Protein AF-A0A3M2UXW9-F1 (afdb_monomer_lite)

Structure (mmCIF, N/CA/C/O backbone):
data_AF-A0A3M2UXW9-F1
#
_entry.id   AF-A0A3M2UXW9-F1
#
loop_
_atom_site.gro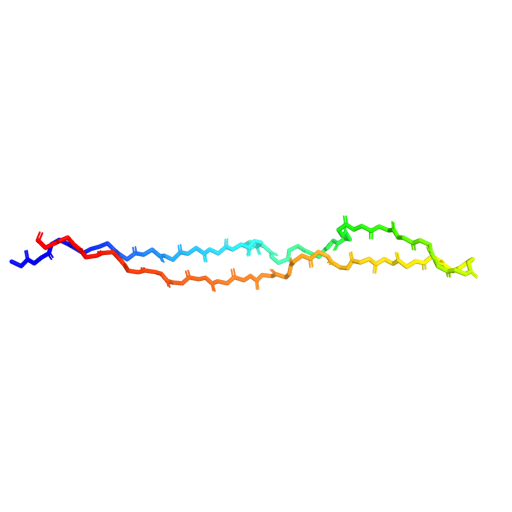up_PDB
_atom_site.id
_atom_site.type_symbol
_atom_site.label_atom_id
_atom_site.label_alt_id
_atom_site.label_comp_id
_atom_site.label_asym_id
_atom_site.label_entity_id
_atom_site.label_seq_id
_atom_site.pdbx_PDB_ins_code
_atom_site.Cartn_x
_atom_site.Cartn_y
_atom_site.Cartn_z
_atom_site.occupancy
_atom_site.B_iso_or_equiv
_atom_site.auth_seq_id
_atom_site.auth_comp_id
_atom_site.auth_asym_id
_atom_site.auth_atom_id
_atom_site.pdbx_PDB_model_num
ATOM 1 N N . GLY A 1 1 ? -22.629 1.166 25.974 1.00 82.38 1 GLY A N 1
ATOM 2 C CA . GLY A 1 1 ? -21.293 1.101 25.353 1.00 82.38 1 GLY A CA 1
ATOM 3 C C . GLY A 1 1 ? -21.377 1.765 23.998 1.00 82.38 1 GLY A C 1
ATOM 4 O O . GLY A 1 1 ? -22.447 1.697 23.409 1.00 82.38 1 GLY A O 1
ATOM 5 N N . TYR A 1 2 ? -20.310 2.429 23.553 1.00 92.69 2 TYR A N 1
ATOM 6 C CA . TYR A 1 2 ? -20.242 3.033 22.219 1.00 92.69 2 TYR A CA 1
ATOM 7 C C . TYR A 1 2 ? -20.136 1.949 21.147 1.00 92.69 2 TYR A C 1
ATOM 9 O O . TYR A 1 2 ? -19.408 0.970 21.335 1.00 92.69 2 TYR A O 1
ATOM 17 N N . ASP A 1 3 ? -20.857 2.115 20.042 1.00 96.50 3 ASP A N 1
ATOM 18 C CA . ASP A 1 3 ? -20.729 1.218 18.895 1.00 96.50 3 ASP A CA 1
ATOM 19 C C . ASP A 1 3 ? -19.340 1.403 18.267 1.00 96.50 3 ASP A C 1
ATOM 21 O O . ASP A 1 3 ? -18.893 2.530 18.045 1.00 96.50 3 ASP A O 1
ATOM 25 N N . THR A 1 4 ? -18.618 0.301 18.066 1.00 96.81 4 THR A N 1
ATOM 26 C CA . THR A 1 4 ? -17.234 0.317 17.578 1.00 96.81 4 THR A CA 1
ATOM 27 C C . THR A 1 4 ? -17.058 -0.704 16.468 1.00 96.81 4 THR A C 1
ATOM 29 O O . THR A 1 4 ? -17.322 -1.890 16.655 1.00 96.81 4 THR A O 1
ATOM 32 N N . VAL A 1 5 ? -16.533 -0.254 15.331 1.00 98.19 5 VAL A N 1
ATOM 33 C CA . VAL A 1 5 ? -16.211 -1.099 14.179 1.00 98.19 5 VAL A CA 1
ATOM 34 C C . VAL A 1 5 ? -14.701 -1.164 14.006 1.00 98.19 5 VAL A C 1
ATOM 36 O O . VAL A 1 5 ? -14.046 -0.135 13.855 1.00 98.19 5 VAL A O 1
ATOM 39 N N . LEU A 1 6 ? -14.156 -2.380 13.977 1.00 98.19 6 LEU A N 1
ATOM 40 C CA . LEU A 1 6 ? -12.772 -2.645 13.582 1.00 98.19 6 LEU A CA 1
ATOM 41 C C . LEU A 1 6 ? -12.734 -3.168 12.147 1.00 98.19 6 LEU A C 1
ATOM 43 O O . LEU A 1 6 ? -13.539 -4.023 11.771 1.00 98.19 6 LEU A O 1
ATOM 47 N N . ARG A 1 7 ? -11.780 -2.687 11.348 1.00 98.44 7 ARG A 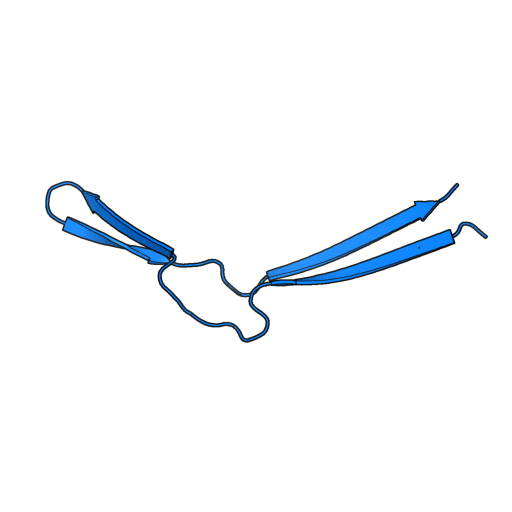N 1
ATOM 48 C CA . ARG A 1 7 ? -11.588 -3.132 9.965 1.00 98.44 7 ARG A CA 1
ATOM 49 C C . ARG A 1 7 ? -10.130 -3.463 9.699 1.00 98.44 7 ARG A C 1
ATOM 51 O O . ARG A 1 7 ? -9.267 -2.606 9.840 1.00 98.44 7 ARG A O 1
ATOM 58 N N . LEU A 1 8 ? -9.894 -4.693 9.255 1.00 98.44 8 LEU A N 1
ATOM 59 C CA . LEU A 1 8 ? -8.632 -5.124 8.668 1.00 98.44 8 LEU A CA 1
ATOM 60 C C . LEU A 1 8 ? -8.782 -5.142 7.144 1.00 98.44 8 LEU A C 1
ATOM 62 O O . LEU A 1 8 ? -9.676 -5.810 6.623 1.00 98.44 8 LEU A O 1
ATOM 66 N N . THR A 1 9 ? -7.895 -4.441 6.447 1.00 98.50 9 THR A N 1
ATOM 67 C CA . THR A 1 9 ? -7.787 -4.470 4.985 1.00 98.50 9 THR A CA 1
ATOM 68 C C . THR A 1 9 ? -6.430 -5.043 4.607 1.00 98.50 9 THR A C 1
ATOM 70 O O . THR A 1 9 ? -5.413 -4.666 5.191 1.00 98.50 9 THR A O 1
ATOM 73 N N . VAL A 1 10 ? -6.412 -5.953 3.633 1.00 98.56 10 VAL A N 1
ATOM 74 C CA . VAL A 1 10 ? -5.183 -6.513 3.064 1.00 98.56 10 VAL A CA 1
ATOM 75 C C . VAL A 1 10 ? -5.197 -6.278 1.562 1.00 98.56 10 VAL A C 1
ATOM 77 O O . VAL A 1 10 ? -6.016 -6.858 0.848 1.00 98.56 10 VAL A O 1
ATOM 80 N N . ASP A 1 11 ? -4.272 -5.453 1.089 1.00 98.38 11 ASP A N 1
ATOM 81 C CA . ASP A 1 11 ? -4.047 -5.218 -0.332 1.00 98.38 11 ASP A CA 1
ATOM 82 C C . ASP A 1 11 ? -3.031 -6.225 -0.869 1.00 98.38 11 ASP A C 1
ATOM 84 O O . ASP A 1 11 ? -2.098 -6.632 -0.171 1.00 98.38 11 ASP A O 1
ATOM 88 N N . ASN A 1 12 ? -3.216 -6.640 -2.125 1.00 97.94 12 ASN A N 1
ATOM 89 C CA . ASN A 1 12 ? -2.406 -7.679 -2.763 1.00 97.94 12 ASN A CA 1
ATOM 90 C C . ASN A 1 12 ? -2.347 -8.976 -1.918 1.00 97.94 12 ASN A C 1
ATOM 92 O O . ASN A 1 12 ? -1.281 -9.468 -1.538 1.00 97.94 12 ASN A O 1
ATOM 96 N N . LEU A 1 13 ? -3.529 -9.542 -1.624 1.00 98.00 13 LEU A N 1
ATOM 97 C CA . LEU A 1 13 ? -3.711 -10.695 -0.729 1.00 98.00 13 LEU A CA 1
ATOM 98 C C . LEU A 1 13 ? -2.807 -11.890 -1.070 1.00 98.00 13 LEU A C 1
ATOM 100 O O . LEU A 1 13 ? -2.313 -12.567 -0.174 1.00 98.00 13 LEU A O 1
ATOM 104 N N . PHE A 1 14 ? -2.549 -12.124 -2.356 1.00 97.81 14 PHE A N 1
ATOM 105 C CA . PHE A 1 14 ? -1.729 -13.242 -2.826 1.00 97.81 14 PHE A CA 1
ATOM 106 C C . PHE A 1 14 ? -0.252 -12.888 -3.045 1.00 97.81 14 PHE A C 1
ATOM 108 O O . PHE A 1 14 ? 0.491 -13.728 -3.534 1.00 97.81 14 PHE A O 1
ATOM 115 N N . ASP A 1 15 ? 0.189 -11.686 -2.655 1.00 97.38 15 ASP A N 1
ATOM 116 C CA . ASP A 1 15 ? 1.556 -11.184 -2.888 1.00 97.38 15 ASP A CA 1
ATOM 117 C C . ASP A 1 15 ? 2.011 -11.339 -4.351 1.00 97.38 15 ASP A C 1
ATOM 119 O O . ASP A 1 15 ? 3.126 -11.763 -4.664 1.00 97.38 15 ASP A O 1
ATOM 123 N N . LYS A 1 16 ? 1.115 -11.017 -5.289 1.00 97.94 16 LYS A N 1
ATOM 124 C CA . LYS A 1 16 ? 1.450 -11.023 -6.707 1.00 97.94 16 LYS A CA 1
ATOM 125 C C . LYS A 1 16 ? 2.498 -9.947 -6.959 1.00 97.94 16 LYS A C 1
ATOM 127 O O . LYS A 1 16 ? 2.266 -8.768 -6.690 1.00 97.94 16 LYS A O 1
ATOM 132 N N . ARG A 1 17 ? 3.624 -10.352 -7.540 1.00 97.00 17 ARG A N 1
ATOM 133 C CA . ARG A 1 17 ? 4.659 -9.437 -8.025 1.00 97.00 17 ARG A CA 1
ATOM 134 C C . ARG A 1 17 ? 4.359 -9.057 -9.465 1.00 97.00 17 ARG A C 1
ATOM 136 O O . ARG A 1 17 ? 4.082 -9.921 -10.295 1.00 97.00 17 ARG A O 1
ATOM 143 N N . TYR A 1 18 ? 4.372 -7.762 -9.741 1.00 96.50 18 TYR A N 1
ATOM 144 C CA . TYR A 1 18 ? 4.088 -7.209 -11.058 1.00 96.50 18 TYR A CA 1
ATOM 145 C C . TYR A 1 18 ? 4.783 -5.857 -11.225 1.00 96.50 18 TYR A C 1
ATOM 147 O O . TYR A 1 18 ? 5.184 -5.219 -10.247 1.00 96.50 18 TYR A O 1
ATOM 155 N N . TRP A 1 19 ? 4.901 -5.426 -12.475 1.00 97.25 19 TRP A N 1
ATOM 156 C CA . TRP A 1 19 ? 5.372 -4.096 -12.838 1.00 97.25 19 TRP A CA 1
ATOM 157 C C . TRP A 1 19 ? 4.174 -3.158 -12.928 1.00 97.25 19 TRP A C 1
ATOM 159 O O . TRP A 1 19 ? 3.192 -3.480 -13.597 1.00 97.25 19 TRP A O 1
ATOM 169 N N . ARG A 1 20 ? 4.230 -2.032 -12.215 1.00 97.06 20 ARG A N 1
ATOM 170 C CA . ARG A 1 20 ? 3.189 -1.000 -12.262 1.00 97.06 20 ARG A CA 1
ATOM 171 C C . ARG A 1 20 ? 3.300 -0.170 -13.525 1.00 97.06 20 ARG A C 1
ATOM 173 O O . ARG A 1 20 ? 2.275 0.181 -14.093 1.00 97.06 20 ARG A O 1
ATOM 180 N N . ASP A 1 21 ? 4.528 0.173 -13.891 1.00 96.69 21 ASP A N 1
ATOM 181 C CA . ASP A 1 21 ? 4.809 1.071 -15.000 1.00 96.69 21 ASP A CA 1
ATOM 182 C C . ASP A 1 21 ? 6.193 0.791 -15.591 1.00 96.69 21 ASP A C 1
ATOM 184 O O . ASP A 1 21 ? 7.043 0.176 -14.932 1.00 96.69 21 ASP A O 1
ATOM 188 N N . ALA A 1 22 ? 6.408 1.267 -16.810 1.00 95.75 22 ALA A N 1
ATOM 189 C CA . ALA A 1 22 ? 7.693 1.282 -17.490 1.00 95.75 22 ALA A CA 1
ATOM 190 C C . ALA A 1 22 ? 7.983 2.717 -17.942 1.00 95.75 22 ALA A C 1
ATOM 192 O O . ALA A 1 22 ? 7.101 3.389 -18.470 1.00 95.75 22 ALA A O 1
ATOM 193 N N . GLY A 1 23 ? 9.204 3.194 -17.726 1.00 94.00 23 GLY A N 1
ATOM 194 C CA . GLY A 1 23 ? 9.602 4.539 -18.126 1.00 94.00 2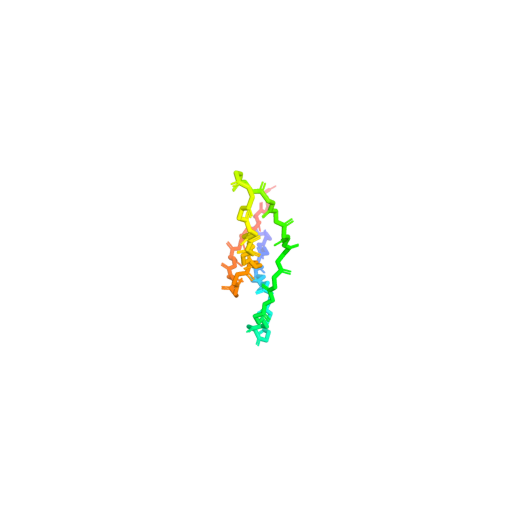3 GLY A CA 1
ATOM 195 C C . GLY A 1 23 ? 11.015 4.564 -18.674 1.00 94.00 23 GLY A C 1
ATOM 196 O O . GLY A 1 23 ? 11.848 3.759 -18.276 1.00 94.00 23 GLY A O 1
ATOM 197 N N . GLU A 1 24 ? 11.274 5.513 -19.562 1.00 95.25 24 GLU A N 1
ATOM 198 C CA . GLU A 1 24 ? 12.581 5.717 -20.176 1.00 95.25 24 GLU A CA 1
ATOM 199 C C . GLU A 1 24 ? 13.257 6.952 -19.568 1.00 95.25 24 GLU A C 1
ATOM 201 O O . GLU A 1 24 ? 12.615 7.990 -19.360 1.00 95.25 24 GLU A O 1
ATOM 206 N N . TYR A 1 25 ? 14.559 6.867 -19.299 1.00 93.94 25 TYR A N 1
ATOM 207 C CA . TYR A 1 25 ? 15.370 8.026 -18.942 1.00 93.94 25 TYR A CA 1
ATOM 208 C C . TYR A 1 25 ? 16.770 7.922 -19.547 1.00 93.94 25 TYR A C 1
ATOM 210 O O . TYR A 1 25 ? 17.486 6.961 -19.296 1.00 93.94 25 TYR A O 1
ATOM 218 N N . LEU A 1 26 ? 17.166 8.938 -20.324 1.00 94.62 26 LEU A N 1
ATOM 219 C CA . LEU A 1 26 ? 18.461 9.003 -21.022 1.00 94.62 26 LEU A CA 1
ATOM 220 C C . LEU A 1 26 ? 18.745 7.798 -21.944 1.00 94.62 26 LEU A C 1
ATOM 222 O O . LEU A 1 26 ? 19.903 7.441 -22.145 1.00 94.62 26 LEU A O 1
ATOM 226 N N . GLY A 1 27 ? 17.702 7.210 -22.537 1.00 94.00 27 GLY A N 1
ATOM 227 C CA . GLY A 1 27 ? 17.816 6.039 -23.410 1.00 94.00 27 GLY A CA 1
ATOM 228 C C . GLY A 1 27 ? 17.844 4.694 -22.678 1.00 94.00 27 GLY A C 1
ATOM 229 O O . GLY A 1 27 ? 17.946 3.665 -23.340 1.00 94.00 27 GLY A O 1
ATOM 230 N N . ASP A 1 28 ? 17.733 4.693 -21.345 1.00 96.12 28 ASP A N 1
ATOM 231 C CA . ASP A 1 28 ? 17.591 3.480 -20.541 1.00 96.12 28 ASP A CA 1
ATOM 232 C C . ASP A 1 28 ? 16.123 3.242 -20.161 1.00 96.12 28 ASP A C 1
ATOM 234 O O . ASP A 1 28 ? 15.437 4.153 -19.688 1.00 96.12 28 ASP A O 1
ATOM 238 N N . ASP A 1 29 ? 15.673 1.993 -20.287 1.00 95.81 29 ASP A N 1
ATOM 239 C CA . ASP A 1 29 ? 14.349 1.549 -19.850 1.00 95.81 29 ASP A CA 1
ATOM 240 C C . ASP A 1 29 ? 14.361 1.078 -18.388 1.00 95.81 29 ASP A C 1
ATOM 242 O O . ASP A 1 29 ? 15.161 0.230 -17.979 1.00 95.81 29 ASP A O 1
ATOM 246 N N . TYR A 1 30 ? 13.403 1.566 -17.604 1.00 95.38 30 TYR A N 1
ATOM 247 C CA . TYR A 1 30 ? 13.229 1.243 -16.193 1.00 95.38 30 TYR A CA 1
ATOM 248 C C . TYR A 1 30 ? 11.839 0.682 -15.918 1.00 95.38 30 TYR A C 1
ATOM 250 O O . TYR A 1 30 ? 10.822 1.220 -16.354 1.00 95.38 30 TYR A O 1
ATOM 258 N N . LEU A 1 31 ? 11.793 -0.380 -15.114 1.00 95.75 31 LEU A N 1
ATOM 259 C CA . LEU A 1 31 ? 10.547 -0.964 -14.629 1.00 95.75 31 LEU A CA 1
ATOM 260 C C . LEU A 1 31 ? 10.289 -0.553 -13.183 1.00 95.75 31 LEU A C 1
ATOM 262 O O . LEU A 1 31 ? 11.119 -0.760 -12.295 1.00 95.75 31 LEU A O 1
ATOM 266 N N . PHE A 1 32 ? 9.094 -0.026 -12.931 1.00 96.56 32 PHE A N 1
ATOM 267 C CA . PHE A 1 32 ? 8.655 0.366 -11.599 1.00 96.56 32 PHE A CA 1
ATOM 268 C C . PHE A 1 32 ? 7.810 -0.738 -10.981 1.00 96.56 32 PHE A C 1
ATOM 270 O O . PHE A 1 32 ? 6.794 -1.164 -11.532 1.00 96.56 32 PHE A O 1
ATOM 277 N N . MET A 1 33 ? 8.222 -1.204 -9.807 1.00 96.44 33 MET A N 1
ATOM 278 C CA . MET A 1 33 ? 7.525 -2.279 -9.112 1.00 96.44 33 MET A CA 1
ATOM 279 C C . MET A 1 33 ? 6.138 -1.829 -8.626 1.00 96.44 33 MET A C 1
ATOM 281 O O . MET A 1 33 ? 5.955 -0.702 -8.160 1.00 96.44 33 MET A O 1
ATOM 285 N N . GLY A 1 34 ? 5.157 -2.726 -8.743 1.00 97.12 34 GLY A N 1
ATOM 286 C CA . GLY A 1 34 ? 3.838 -2.569 -8.136 1.00 97.12 34 GLY A CA 1
ATOM 287 C C . GLY A 1 34 ? 3.860 -2.640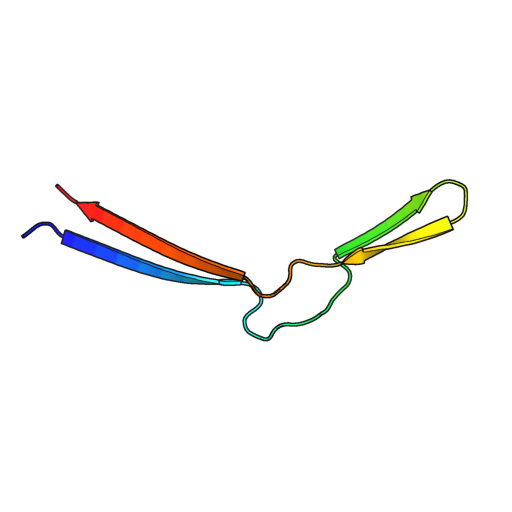 -6.614 1.00 97.12 34 GLY A C 1
ATOM 288 O O . GLY A 1 34 ? 4.848 -3.048 -6.006 1.00 97.12 34 GLY A O 1
ATOM 289 N N . ALA A 1 35 ? 2.752 -2.226 -5.995 1.00 97.75 35 ALA A N 1
ATOM 290 C CA . ALA A 1 35 ? 2.642 -2.229 -4.541 1.00 97.75 35 ALA A CA 1
ATOM 291 C C . ALA A 1 35 ? 2.786 -3.664 -3.981 1.00 97.75 35 ALA A C 1
ATOM 293 O O . ALA A 1 35 ? 2.129 -4.586 -4.490 1.00 97.75 35 ALA A O 1
ATOM 294 N N . PRO A 1 36 ? 3.625 -3.867 -2.947 1.00 97.69 36 PRO A N 1
ATOM 295 C CA . PRO A 1 36 ? 3.739 -5.158 -2.275 1.00 97.69 36 PRO A CA 1
ATOM 296 C C . PRO A 1 36 ? 2.463 -5.464 -1.477 1.00 97.69 36 PRO A C 1
ATOM 298 O O . PRO A 1 36 ? 1.570 -4.622 -1.371 1.00 97.69 36 PRO A O 1
ATOM 301 N N . ARG A 1 37 ? 2.370 -6.658 -0.879 1.00 98.25 37 ARG A N 1
ATOM 302 C CA . ARG A 1 37 ? 1.328 -6.932 0.119 1.00 98.25 37 ARG A CA 1
ATOM 303 C C . ARG A 1 37 ? 1.413 -5.930 1.271 1.00 98.25 37 ARG A C 1
ATOM 305 O O . ARG A 1 37 ? 2.433 -5.851 1.953 1.00 98.25 37 ARG A O 1
ATOM 312 N N . THR A 1 38 ? 0.314 -5.231 1.530 1.00 98.38 38 THR A N 1
ATOM 313 C CA . THR A 1 38 ? 0.183 -4.292 2.650 1.00 98.38 38 THR A CA 1
ATOM 314 C C . THR A 1 38 ? -1.062 -4.608 3.462 1.00 98.38 38 THR A C 1
ATOM 316 O O . THR A 1 38 ? -2.073 -5.047 2.920 1.00 98.38 38 THR A O 1
ATOM 319 N N . ALA A 1 39 ? -0.994 -4.393 4.774 1.00 98.38 39 ALA A N 1
ATOM 320 C CA . ALA A 1 39 ? -2.129 -4.553 5.673 1.00 98.38 39 ALA A CA 1
ATOM 321 C C . ALA A 1 39 ? -2.365 -3.257 6.450 1.00 98.38 39 ALA A C 1
ATOM 323 O O . ALA A 1 39 ? -1.411 -2.610 6.884 1.00 98.38 39 ALA A O 1
ATOM 324 N N . SER A 1 40 ? -3.630 -2.893 6.638 1.00 98.31 40 SER A N 1
ATOM 325 C CA . SER A 1 40 ? -4.031 -1.747 7.454 1.00 98.31 40 SER A CA 1
ATOM 326 C C . SER A 1 40 ? -5.155 -2.132 8.411 1.00 98.31 40 SER A C 1
ATOM 328 O O . SER A 1 40 ? -6.054 -2.897 8.062 1.00 98.31 40 SER A O 1
ATOM 330 N N . LEU A 1 41 ? -5.083 -1.611 9.637 1.00 98.25 41 LEU A N 1
ATOM 331 C CA . LEU A 1 41 ? -6.102 -1.775 10.670 1.00 98.25 41 LEU A CA 1
ATOM 332 C C . LEU A 1 41 ? -6.681 -0.402 11.007 1.00 98.25 41 LEU A C 1
ATOM 334 O O . LEU A 1 41 ? -5.928 0.534 11.277 1.00 98.25 41 LEU A O 1
ATOM 338 N N . SER A 1 42 ? -8.005 -0.289 11.023 1.00 98.19 42 SER A N 1
ATOM 339 C CA . SER A 1 42 ? -8.703 0.924 11.445 1.00 98.19 42 SER A CA 1
ATOM 340 C C . SER A 1 42 ? -9.812 0.629 12.450 1.00 98.19 42 SER A C 1
ATOM 342 O O . SER A 1 42 ? -10.331 -0.487 12.531 1.00 98.19 42 SER A O 1
ATOM 344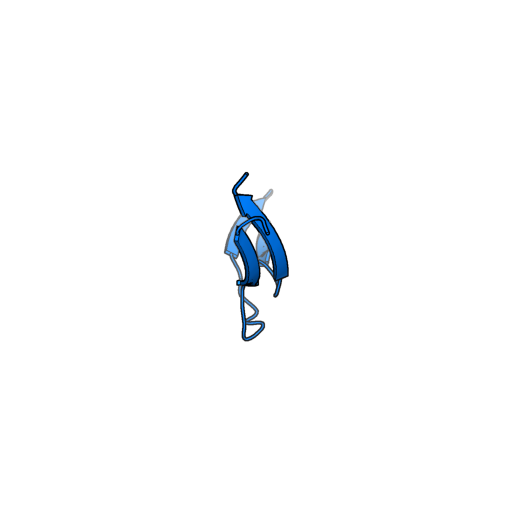 N N . ALA A 1 43 ? -10.154 1.654 13.230 1.00 97.69 43 ALA A N 1
ATOM 345 C CA . ALA A 1 43 ? -11.235 1.638 14.202 1.00 97.69 43 ALA A CA 1
ATOM 346 C C . ALA A 1 43 ? -12.135 2.862 13.993 1.00 97.69 43 ALA A C 1
ATOM 348 O O . ALA A 1 43 ? -11.640 3.975 13.812 1.00 97.69 43 ALA A O 1
ATOM 349 N N . SER A 1 44 ? -13.448 2.661 14.038 1.00 98.00 44 SER A N 1
ATOM 350 C CA . SER A 1 44 ? -14.453 3.727 14.034 1.00 98.00 44 SER A CA 1
ATOM 351 C C . SER A 1 44 ? -15.315 3.590 15.280 1.00 98.00 44 SER A C 1
ATOM 353 O O . SER A 1 44 ? -15.817 2.502 15.545 1.00 98.00 44 SER A O 1
ATOM 355 N N . VAL A 1 45 ? -15.464 4.675 16.040 1.00 97.50 45 VAL A N 1
ATOM 356 C CA . VAL A 1 45 ? -16.233 4.715 17.291 1.00 97.50 45 VAL A CA 1
ATOM 357 C C . VAL A 1 45 ? -17.358 5.732 17.137 1.00 97.50 45 VAL A C 1
ATOM 359 O O . VAL A 1 45 ? -17.091 6.883 16.795 1.00 97.50 45 VAL A O 1
ATOM 362 N N . ASN A 1 46 ? -18.590 5.307 17.406 1.00 94.81 46 ASN A N 1
ATOM 363 C CA . ASN A 1 46 ? -19.783 6.148 17.364 1.00 94.81 46 ASN A CA 1
ATOM 364 C C . ASN A 1 46 ? -20.166 6.571 18.789 1.00 94.81 46 ASN A C 1
ATOM 366 O O . ASN A 1 46 ? -20.456 5.709 19.626 1.00 94.81 46 ASN A O 1
ATOM 370 N N . PHE A 1 47 ? -20.141 7.883 19.043 1.00 92.50 47 PHE A N 1
ATOM 371 C CA . PHE A 1 47 ? -20.408 8.510 20.341 1.00 92.50 47 PHE A CA 1
ATOM 372 C C . PHE A 1 47 ? -21.773 9.191 20.422 1.00 92.50 47 PHE A C 1
ATOM 374 O O . PHE A 1 47 ? -22.229 9.732 19.391 1.00 92.50 47 PHE A O 1
#

Organism: Pseudomonas syringae pv. maculicola (NCBI:txid59511)

Radius of gyration: 18.64 Å; chains: 1; bounding box: 40×22×49 Å

pLDDT: mean 96.53, std 2.62, range [82.38, 98.56]

Foldseek 3Di:
DWDKDKDKDKPPVVQDKDFPDWDDDPNDIDTHTDDGIDMDMDMDTHD

Secondary structure (DSSP, 8-state):
--EEEEEEEEESTT----EEEEEEETTEEEEEEPP--EEEEEEEEE-

InterPro domains:
  IPR010917 TonB-dependent receptor, conserved site [PS01156] (30-47)
  IPR036942 TonB-de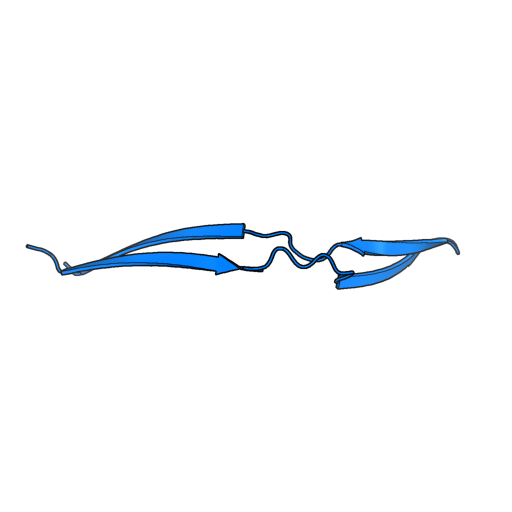pendent receptor-like, beta-barrel domain superfamily [G3DSA:2.40.170.20] (1-47)
  IPR039426 TonB-dependent receptor-like [PS52016] (1-47)

Sequence (47 aa):
GYDTVLRLTVDNLFDKRYWRDAGEYLGDDYLFMGAPRTASLSASVNF